Protein AF-A0A321LN59-F1 (afdb_monomer_lite)

pLDDT: mean 72.45, std 11.84, range [35.81, 86.38]

Sequence (7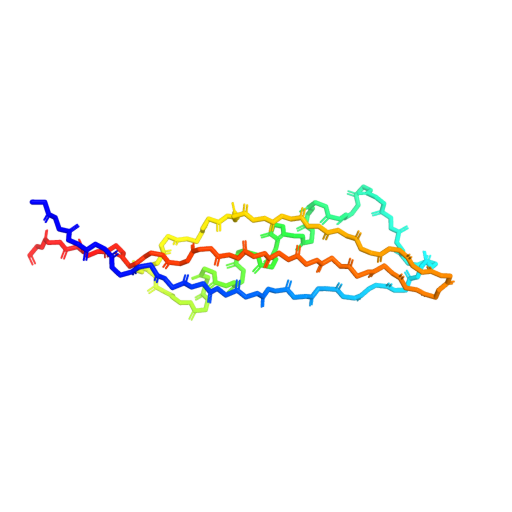5 a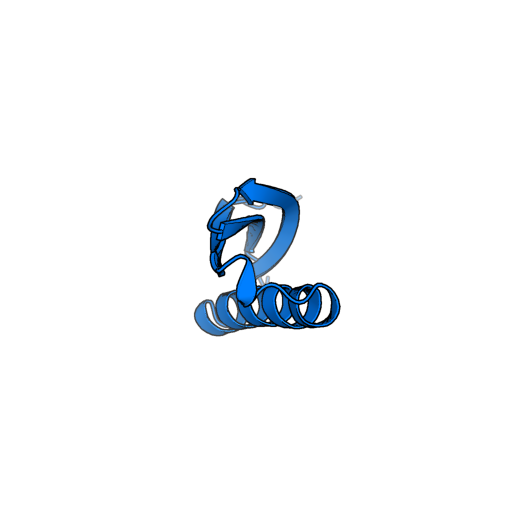a):
MANLKRSKGQITIQIGQSEYQHSKWFPMVSHCLYLVKECRKDEIQTDINQLDYQCSAAKVQIHIDVLTSRISKSG

Radius of gyration: 15.08 Å; chains: 1; bounding box: 38×19×45 Å

Structure (mmCIF, N/CA/C/O backbone):
data_AF-A0A321LN59-F1
#
_entry.id   AF-A0A321LN59-F1
#
loop_
_atom_site.group_PDB
_atom_site.id
_atom_site.type_symbol
_atom_site.label_atom_id
_atom_site.label_alt_id
_atom_site.label_comp_id
_atom_site.label_asym_id
_atom_site.label_entity_id
_atom_site.label_seq_id
_atom_site.pdbx_PDB_ins_code
_atom_site.Cartn_x
_atom_site.Cartn_y
_atom_site.Cartn_z
_atom_site.occupancy
_atom_site.B_iso_or_equiv
_atom_site.auth_seq_id
_atom_site.auth_comp_id
_atom_site.auth_asym_id
_atom_site.auth_atom_id
_atom_site.pdbx_PDB_model_num
ATOM 1 N N . MET A 1 1 ? -25.230 3.737 20.578 1.00 35.94 1 MET A N 1
ATOM 2 C CA . MET A 1 1 ? -24.329 3.623 19.408 1.00 35.94 1 MET A CA 1
ATOM 3 C C . MET A 1 1 ? -23.033 4.347 19.745 1.00 35.94 1 MET A C 1
ATOM 5 O O . MET A 1 1 ? -23.099 5.521 20.080 1.00 35.94 1 MET A O 1
ATOM 9 N N . ALA A 1 2 ? -21.891 3.654 19.773 1.00 35.81 2 ALA A N 1
ATOM 10 C CA . ALA A 1 2 ? -20.604 4.263 20.118 1.00 35.81 2 ALA A CA 1
ATOM 11 C C . ALA A 1 2 ? -20.031 5.024 18.909 1.00 35.81 2 ALA A C 1
ATOM 13 O O . ALA A 1 2 ? -19.848 4.444 17.840 1.00 35.81 2 ALA A O 1
ATOM 14 N N . ASN A 1 3 ? -19.749 6.318 19.080 1.00 41.66 3 ASN A N 1
ATOM 15 C CA . ASN A 1 3 ? -19.065 7.139 18.081 1.00 41.66 3 ASN A CA 1
ATOM 16 C C . ASN A 1 3 ? -17.586 6.731 18.009 1.00 41.66 3 ASN A C 1
ATOM 18 O O . ASN A 1 3 ? -16.766 7.161 18.820 1.00 41.66 3 ASN A O 1
ATOM 22 N N . LEU A 1 4 ? -17.245 5.883 17.040 1.00 48.28 4 LEU A N 1
ATOM 23 C CA . LEU A 1 4 ? -15.865 5.496 16.756 1.00 48.28 4 LEU A CA 1
ATOM 24 C C . LEU A 1 4 ? -15.116 6.680 16.124 1.00 48.28 4 LEU A C 1
ATOM 26 O O . LEU A 1 4 ? -15.427 7.099 15.009 1.00 48.28 4 LEU A O 1
ATOM 30 N N . LYS A 1 5 ? -14.097 7.212 16.814 1.00 54.34 5 LYS A N 1
ATOM 31 C CA . LYS A 1 5 ? -13.135 8.144 16.205 1.00 54.34 5 LYS A CA 1
ATOM 32 C C . LYS A 1 5 ? -12.323 7.387 15.151 1.00 54.34 5 LYS A C 1
ATOM 34 O O . LYS A 1 5 ? -11.462 6.579 15.492 1.00 54.34 5 LYS A O 1
ATOM 39 N N . ARG A 1 6 ? -12.604 7.651 13.874 1.00 61.41 6 ARG A N 1
ATOM 40 C CA . ARG A 1 6 ? -11.789 7.188 12.745 1.00 61.41 6 ARG A CA 1
ATOM 41 C C . ARG A 1 6 ? -10.581 8.104 12.585 1.00 61.41 6 ARG A C 1
ATOM 43 O O . ARG A 1 6 ? -10.719 9.323 12.615 1.00 61.41 6 ARG A O 1
ATOM 50 N N . SER A 1 7 ? -9.405 7.513 12.420 1.00 69.06 7 SER A N 1
ATOM 51 C CA . SER A 1 7 ? -8.165 8.227 12.101 1.00 69.06 7 SER A CA 1
ATOM 52 C C . SER A 1 7 ? -7.698 7.802 10.711 1.00 69.06 7 SER A C 1
ATOM 54 O O . SER A 1 7 ? -7.782 6.625 10.370 1.00 69.06 7 SER A O 1
ATOM 56 N N . LYS A 1 8 ? -7.278 8.767 9.888 1.00 78.06 8 LYS A N 1
ATOM 57 C CA . LYS A 1 8 ? -6.767 8.519 8.535 1.00 78.06 8 LYS A CA 1
ATOM 58 C C . LYS A 1 8 ? -5.241 8.549 8.577 1.00 78.06 8 LYS A C 1
ATOM 60 O O . LYS A 1 8 ? -4.667 9.490 9.123 1.00 78.06 8 LYS A O 1
ATOM 65 N N . GLY A 1 9 ? -4.604 7.523 8.025 1.00 79.06 9 GLY A N 1
ATOM 66 C CA . GLY A 1 9 ? -3.162 7.463 7.800 1.00 79.06 9 GLY A CA 1
ATOM 67 C C . GLY A 1 9 ? -2.860 7.251 6.320 1.00 79.06 9 GLY A C 1
ATOM 68 O O . GLY A 1 9 ? -3.712 6.760 5.585 1.00 79.06 9 GLY A O 1
ATOM 69 N N . GLN A 1 10 ? -1.652 7.608 5.891 1.00 83.25 10 GLN A N 1
ATOM 70 C CA . GLN A 1 10 ? -1.175 7.348 4.536 1.00 83.25 10 GLN A CA 1
ATOM 71 C C . GLN A 1 10 ? 0.150 6.589 4.599 1.00 83.25 10 GLN A C 1
ATOM 73 O O . GLN A 1 10 ? 1.073 6.995 5.306 1.00 83.25 10 GLN A O 1
ATOM 78 N N . ILE A 1 11 ? 0.237 5.492 3.854 1.00 80.94 11 ILE A N 1
ATOM 79 C CA . ILE A 1 11 ? 1.465 4.728 3.631 1.00 80.94 11 ILE A CA 1
ATOM 80 C C . ILE A 1 11 ? 1.883 4.979 2.186 1.00 80.94 11 ILE A C 1
ATOM 82 O O . ILE A 1 11 ? 1.084 4.794 1.272 1.00 80.94 11 ILE A O 1
ATOM 86 N N . THR A 1 12 ? 3.129 5.401 1.976 1.00 83.31 12 THR A N 1
ATOM 87 C CA . THR A 1 12 ? 3.699 5.564 0.632 1.00 83.31 12 THR A CA 1
ATOM 88 C C . THR A 1 12 ? 4.854 4.594 0.460 1.00 83.31 12 THR A C 1
ATOM 90 O O . THR A 1 12 ? 5.811 4.637 1.231 1.00 83.31 12 THR A O 1
ATOM 93 N N . ILE A 1 13 ? 4.778 3.746 -0.563 1.00 81.38 13 ILE A N 1
ATOM 94 C CA . ILE A 1 13 ? 5.856 2.831 -0.941 1.00 81.38 13 ILE A CA 1
ATOM 95 C C . ILE A 1 13 ? 6.461 3.318 -2.255 1.00 81.38 13 ILE A C 1
ATOM 97 O O . ILE A 1 13 ? 5.730 3.628 -3.193 1.00 81.38 13 ILE A O 1
ATOM 101 N N . GLN A 1 14 ? 7.789 3.400 -2.328 1.00 85.50 14 GLN A N 1
ATOM 102 C CA . GLN A 1 14 ? 8.510 3.806 -3.536 1.00 85.50 14 GLN A CA 1
ATOM 103 C C . GLN A 1 14 ? 9.413 2.664 -3.992 1.00 85.50 14 GLN A C 1
ATOM 105 O O . GLN A 1 14 ? 10.179 2.134 -3.193 1.00 85.50 14 GLN A O 1
ATOM 110 N N . ILE A 1 15 ? 9.308 2.290 -5.265 1.00 84.00 15 ILE A N 1
ATOM 111 C CA . ILE A 1 15 ? 10.064 1.192 -5.876 1.00 84.00 15 ILE A CA 1
ATOM 112 C C . ILE A 1 15 ? 10.691 1.720 -7.167 1.00 84.00 15 ILE A C 1
ATOM 114 O O . ILE A 1 15 ? 10.021 2.442 -7.913 1.00 84.00 15 ILE A O 1
ATOM 118 N N . GLY A 1 16 ? 11.948 1.373 -7.455 1.00 85.00 16 GLY A N 1
ATOM 119 C CA . GLY A 1 16 ? 12.540 1.650 -8.764 1.00 85.00 16 GLY A CA 1
ATOM 120 C C . GLY A 1 16 ? 11.735 0.974 -9.880 1.00 85.00 16 GLY A C 1
ATOM 121 O O . GLY A 1 16 ? 11.237 -0.137 -9.705 1.00 85.00 16 GLY A O 1
ATOM 122 N N . GLN A 1 17 ? 11.581 1.619 -11.041 1.00 78.38 17 GLN A N 1
ATOM 123 C CA . GLN A 1 17 ? 10.801 1.038 -12.147 1.00 78.38 17 GLN A CA 1
ATOM 124 C C . GLN A 1 17 ? 11.372 -0.320 -12.598 1.00 78.38 17 GLN A C 1
ATOM 126 O O . GLN A 1 17 ? 10.615 -1.248 -12.871 1.00 78.38 17 GLN A O 1
ATOM 131 N N . SER A 1 18 ? 12.700 -0.457 -12.615 1.00 80.62 18 SER A N 1
ATOM 132 C CA . SER A 1 18 ? 13.409 -1.705 -12.935 1.00 80.62 18 SER A CA 1
ATOM 133 C C . SER A 1 18 ?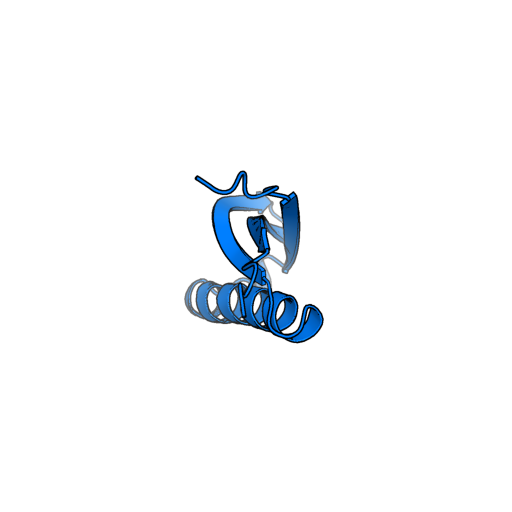 13.196 -2.819 -11.904 1.00 80.62 18 SER A C 1
ATOM 135 O O . SER A 1 18 ? 13.397 -3.991 -12.211 1.00 80.62 18 SER A O 1
ATOM 137 N N . GLU A 1 19 ? 12.786 -2.464 -10.688 1.00 73.94 19 GLU A N 1
ATOM 138 C CA . GLU A 1 19 ? 12.535 -3.385 -9.578 1.00 73.94 19 GLU A CA 1
ATOM 139 C C . GLU A 1 19 ? 11.041 -3.716 -9.435 1.00 73.94 19 GLU A C 1
ATOM 141 O O . GLU A 1 19 ? 10.670 -4.643 -8.708 1.00 73.94 19 GLU A O 1
ATOM 146 N N . TYR A 1 20 ? 10.168 -2.987 -10.142 1.00 73.19 20 TYR A N 1
ATOM 147 C CA . TYR A 1 20 ? 8.730 -3.207 -10.104 1.00 73.19 20 TYR A CA 1
ATOM 148 C C . TYR A 1 20 ? 8.365 -4.540 -10.765 1.00 73.19 20 TYR A C 1
ATOM 150 O O . TYR A 1 20 ? 8.434 -4.712 -11.981 1.00 73.19 20 TYR A O 1
ATOM 158 N N . GLN A 1 21 ? 7.908 -5.485 -9.944 1.00 76.88 21 GLN A N 1
ATOM 159 C CA . GLN A 1 21 ? 7.299 -6.733 -10.393 1.00 76.88 21 GLN A CA 1
ATOM 160 C C . GLN A 1 21 ? 5.858 -6.782 -9.893 1.00 76.88 21 GLN A C 1
ATOM 162 O O . GLN A 1 21 ? 5.617 -6.890 -8.690 1.00 76.88 21 GLN A O 1
ATOM 167 N N . HIS A 1 22 ? 4.895 -6.731 -10.817 1.00 68.56 22 HIS A N 1
ATOM 168 C CA . HIS A 1 22 ? 3.463 -6.696 -10.496 1.00 68.56 22 HIS A CA 1
ATOM 169 C C . HIS A 1 22 ? 3.034 -7.848 -9.564 1.00 68.56 22 HIS A C 1
ATOM 171 O O . HIS A 1 22 ? 2.287 -7.643 -8.610 1.00 68.56 22 HIS A O 1
ATOM 177 N N . SER A 1 23 ? 3.596 -9.046 -9.763 1.00 72.38 23 SER A N 1
ATOM 178 C CA . SER A 1 23 ? 3.334 -10.234 -8.935 1.00 72.38 23 SER A CA 1
ATOM 179 C C . SER A 1 23 ? 3.827 -10.123 -7.485 1.00 72.38 23 SER A C 1
ATOM 181 O O . SER A 1 23 ? 3.339 -10.844 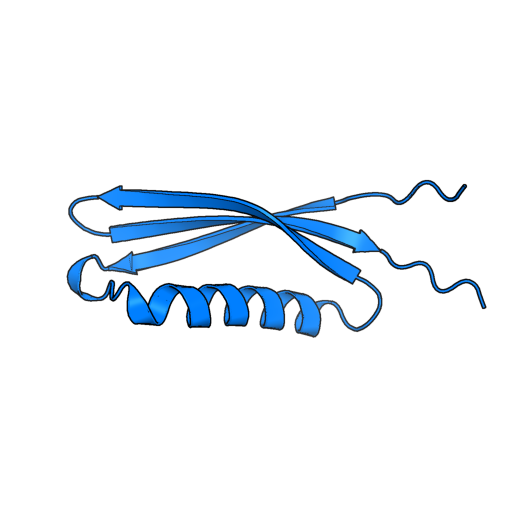-6.619 1.00 72.38 23 SER A O 1
ATOM 183 N N . LYS A 1 24 ? 4.768 -9.218 -7.192 1.00 72.06 24 LYS A N 1
ATOM 184 C CA . LYS A 1 24 ? 5.324 -8.998 -5.846 1.00 72.06 24 LYS A CA 1
ATOM 185 C C . LYS A 1 24 ? 4.665 -7.842 -5.096 1.00 72.06 24 LYS A C 1
ATOM 187 O O . LYS A 1 24 ? 4.873 -7.702 -3.893 1.00 72.06 24 LYS A O 1
ATOM 192 N N . TRP A 1 25 ? 3.842 -7.040 -5.772 1.00 71.06 25 TRP A N 1
ATOM 193 C CA . TRP A 1 25 ? 3.248 -5.835 -5.191 1.00 71.06 25 TRP A CA 1
ATOM 194 C C . TRP A 1 25 ? 2.247 -6.157 -4.071 1.00 71.06 25 TRP A C 1
ATOM 196 O O . TRP A 1 25 ? 2.272 -5.537 -3.012 1.00 71.06 25 TRP A O 1
ATOM 206 N N . PHE A 1 26 ? 1.403 -7.171 -4.277 1.00 70.25 26 PHE A N 1
ATOM 207 C CA . PHE A 1 26 ? 0.274 -7.471 -3.399 1.00 70.25 26 PHE A CA 1
ATOM 208 C C . PHE A 1 26 ? 0.781 -8.048 -2.074 1.00 70.25 26 PHE A C 1
ATOM 210 O O . PHE A 1 26 ? 0.386 -7.534 -1.027 1.00 70.25 26 PHE A O 1
ATOM 217 N N . PRO A 1 27 ? 1.755 -8.988 -2.085 1.00 77.50 27 PRO A N 1
ATOM 218 C CA . PRO A 1 27 ? 2.463 -9.388 -0.872 1.00 77.50 27 PRO A CA 1
ATOM 219 C C . PRO A 1 27 ? 3.077 -8.214 -0.101 1.00 77.50 27 PRO A C 1
ATOM 221 O O . PRO A 1 27 ? 3.017 -8.193 1.126 1.00 77.50 27 PRO A O 1
ATOM 224 N N . MET A 1 28 ? 3.642 -7.222 -0.796 1.00 74.12 28 MET A N 1
ATOM 225 C CA . MET A 1 28 ? 4.315 -6.092 -0.154 1.00 74.12 28 MET A CA 1
ATOM 226 C C . MET A 1 28 ? 3.326 -5.128 0.518 1.00 74.12 28 MET A C 1
ATOM 228 O O . MET A 1 28 ? 3.539 -4.731 1.661 1.00 74.12 28 MET A O 1
ATOM 232 N N . VAL A 1 29 ? 2.202 -4.824 -0.141 1.00 74.44 29 VAL A N 1
ATOM 233 C CA . VAL A 1 29 ? 1.094 -4.043 0.439 1.00 74.44 29 VAL A CA 1
ATOM 234 C C . VAL A 1 29 ? 0.534 -4.743 1.679 1.00 74.44 29 VAL A C 1
ATOM 236 O O . VAL A 1 29 ? 0.404 -4.122 2.736 1.00 74.44 29 VAL A O 1
ATOM 239 N N . SER A 1 30 ? 0.258 -6.048 1.585 1.00 74.44 30 SER A N 1
ATOM 240 C CA . SER A 1 30 ? -0.208 -6.841 2.726 1.00 74.44 30 SER A CA 1
ATOM 241 C C . SER A 1 30 ? 0.800 -6.843 3.879 1.00 74.44 30 SER A C 1
ATOM 243 O O . SER A 1 30 ? 0.397 -6.713 5.034 1.00 74.44 30 SER A O 1
ATOM 245 N N . HIS A 1 31 ? 2.101 -6.928 3.586 1.00 77.69 31 HIS A N 1
ATOM 246 C CA . HIS A 1 31 ? 3.150 -6.876 4.603 1.00 77.69 31 HIS A CA 1
ATOM 247 C C . HIS A 1 31 ? 3.214 -5.510 5.303 1.00 77.69 31 HIS A C 1
ATOM 249 O O . HIS A 1 31 ? 3.300 -5.455 6.528 1.00 77.69 31 HIS A O 1
ATOM 255 N N . CYS A 1 32 ? 3.082 -4.400 4.569 1.00 73.81 32 CYS A N 1
ATOM 256 C CA . CYS A 1 32 ? 3.020 -3.063 5.167 1.00 73.81 32 CYS A CA 1
ATOM 257 C C . CYS A 1 32 ? 1.818 -2.902 6.110 1.00 73.81 32 CYS A C 1
ATOM 259 O O . CYS A 1 32 ? 1.965 -2.373 7.211 1.00 73.81 32 CYS A O 1
ATOM 261 N N . LEU A 1 33 ? 0.640 -3.390 5.717 1.00 70.81 33 LEU A N 1
ATOM 262 C CA . LEU A 1 33 ? -0.559 -3.343 6.562 1.00 70.81 33 LEU A CA 1
ATOM 263 C C . LEU A 1 33 ? -0.411 -4.207 7.815 1.00 70.81 33 LEU A C 1
ATOM 265 O O . LEU A 1 33 ? -0.811 -3.789 8.904 1.00 70.81 33 LEU A O 1
ATOM 269 N N . TYR A 1 34 ? 0.206 -5.381 7.669 1.00 76.31 34 TYR A N 1
ATOM 270 C CA . TYR A 1 34 ? 0.551 -6.247 8.790 1.00 76.31 34 TYR A CA 1
ATOM 271 C C . TYR A 1 34 ? 1.477 -5.533 9.783 1.00 76.31 34 TYR A C 1
ATOM 273 O O . TYR A 1 34 ? 1.161 -5.479 10.967 1.00 76.31 34 TYR A O 1
ATOM 281 N N . LEU A 1 35 ? 2.559 -4.905 9.311 1.00 71.62 35 LEU A N 1
ATOM 282 C CA . LEU A 1 35 ? 3.484 -4.161 10.172 1.00 71.62 35 LEU A CA 1
ATOM 283 C C . LEU A 1 35 ? 2.791 -3.011 10.916 1.00 71.62 35 LEU A C 1
ATOM 285 O O . LEU A 1 35 ? 3.048 -2.806 12.099 1.00 71.62 35 LEU A O 1
ATOM 289 N N . VAL A 1 36 ? 1.867 -2.290 10.271 1.00 69.19 36 VAL A N 1
ATOM 290 C CA . VAL A 1 36 ? 1.082 -1.240 10.945 1.00 69.19 36 VAL A CA 1
ATOM 291 C C . VAL A 1 36 ? 0.191 -1.818 12.046 1.00 69.19 36 VAL A C 1
ATOM 293 O O . VAL A 1 36 ? 0.096 -1.225 13.124 1.00 69.19 36 VAL A O 1
ATOM 296 N N . LYS A 1 37 ? -0.442 -2.971 11.797 1.00 66.81 37 LYS A N 1
ATOM 297 C CA . LYS A 1 37 ? -1.248 -3.684 12.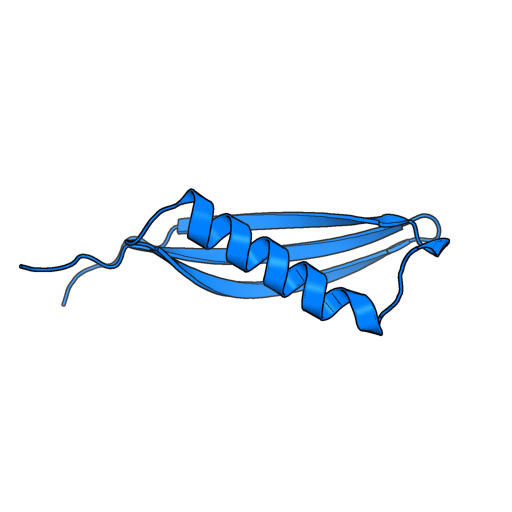796 1.00 66.81 37 LYS A CA 1
ATOM 298 C C . LYS A 1 37 ? -0.389 -4.135 13.983 1.00 66.81 37 LYS A C 1
ATOM 300 O O . LYS A 1 37 ? -0.753 -3.859 15.123 1.00 66.81 37 LYS A O 1
ATOM 305 N N . GLU A 1 38 ? 0.767 -4.739 13.719 1.00 68.31 38 GLU A N 1
ATOM 306 C CA . GLU A 1 38 ? 1.715 -5.194 14.747 1.00 68.31 38 GLU A CA 1
ATOM 307 C C . GLU A 1 38 ? 2.272 -4.033 15.582 1.00 68.31 38 GLU A C 1
ATOM 309 O O . GLU A 1 38 ? 2.349 -4.117 16.808 1.00 68.31 38 GLU A O 1
ATOM 314 N N . CYS A 1 39 ? 2.609 -2.904 14.947 1.00 68.19 39 CYS A N 1
ATOM 315 C CA . CYS A 1 39 ? 3.103 -1.718 15.646 1.00 68.19 39 CYS A CA 1
ATOM 316 C C . CYS A 1 39 ? 2.071 -1.101 16.601 1.00 68.19 39 CYS A C 1
ATOM 318 O O . CYS A 1 39 ? 2.463 -0.423 17.550 1.00 68.19 39 CYS A O 1
ATOM 320 N N . ARG A 1 40 ? 0.767 -1.298 16.367 1.00 63.72 40 ARG A N 1
ATOM 321 C CA . ARG A 1 40 ? -0.308 -0.697 17.176 1.00 63.72 40 ARG A CA 1
ATOM 322 C C . ARG A 1 40 ? -1.116 -1.708 17.997 1.00 63.72 40 ARG A C 1
ATOM 324 O O . ARG A 1 40 ? -2.286 -1.440 18.260 1.00 63.72 40 ARG A O 1
ATOM 331 N N . LYS A 1 41 ? -0.469 -2.821 18.387 1.00 58.44 41 LYS A N 1
ATOM 332 C CA . LYS A 1 41 ? -0.895 -3.854 19.358 1.00 58.44 41 LYS A CA 1
ATOM 333 C C . LYS A 1 41 ? -2.365 -3.744 19.817 1.00 58.44 41 LYS A C 1
ATOM 335 O O . LYS A 1 41 ? -2.716 -2.930 20.665 1.00 58.44 41 LYS A O 1
ATOM 340 N N . ASP A 1 42 ? -3.189 -4.620 19.242 1.00 62.66 42 ASP A N 1
ATOM 341 C CA . ASP A 1 42 ? -4.450 -5.174 19.769 1.00 62.66 42 ASP A CA 1
ATOM 342 C C . ASP A 1 42 ? -5.722 -4.322 19.909 1.00 62.66 42 ASP A C 1
ATOM 344 O O . ASP A 1 42 ? -6.758 -4.869 20.297 1.00 62.66 42 ASP A O 1
ATOM 348 N N . GLU A 1 43 ? -5.740 -3.051 19.505 1.00 62.81 43 GLU A N 1
ATOM 349 C CA . GLU A 1 43 ? -6.982 -2.253 19.585 1.00 62.81 43 GLU A CA 1
ATOM 350 C C . GLU A 1 43 ? -7.333 -1.475 18.321 1.00 62.81 43 GLU A C 1
ATOM 352 O O . GLU A 1 43 ? -8.197 -0.605 18.370 1.00 62.81 43 GLU A O 1
ATOM 357 N N . ILE A 1 44 ? -6.694 -1.746 17.183 1.00 68.62 44 ILE A N 1
ATOM 358 C CA . ILE A 1 44 ? -6.933 -0.973 15.961 1.00 68.62 44 ILE A CA 1
ATOM 359 C C . ILE A 1 44 ? -7.289 -1.893 14.796 1.00 68.62 44 ILE A C 1
ATOM 361 O O . ILE A 1 44 ? -6.486 -2.720 14.368 1.00 68.62 44 ILE A O 1
ATOM 365 N N . GLN A 1 45 ? -8.500 -1.718 14.266 1.00 71.00 45 GLN A N 1
ATOM 366 C CA . GLN A 1 45 ? -8.861 -2.216 12.945 1.00 71.00 45 GLN A CA 1
ATOM 367 C C . GLN A 1 45 ? -8.282 -1.257 11.906 1.00 71.00 45 GLN A C 1
ATOM 369 O O . GLN A 1 45 ? -8.576 -0.061 11.949 1.00 71.00 45 GLN A O 1
ATOM 374 N N . THR A 1 46 ? -7.460 -1.783 11.002 1.00 73.44 46 THR A N 1
ATOM 375 C CA . THR A 1 46 ? -6.861 -1.030 9.898 1.00 73.44 46 THR A CA 1
ATOM 376 C C . THR A 1 46 ? -7.459 -1.537 8.594 1.00 73.44 46 THR A C 1
ATOM 378 O O . THR A 1 46 ? -7.176 -2.664 8.197 1.00 73.44 46 THR A O 1
ATOM 381 N N . ASP A 1 47 ? -8.262 -0.708 7.934 1.00 73.69 47 ASP A N 1
ATOM 382 C CA . ASP A 1 47 ? -8.859 -1.011 6.632 1.00 73.69 47 ASP A CA 1
ATOM 383 C C . ASP A 1 47 ? -8.198 -0.161 5.537 1.00 73.69 47 ASP A C 1
ATOM 385 O O . ASP A 1 47 ? -7.817 0.989 5.776 1.00 73.69 47 ASP A O 1
ATOM 389 N N . ILE A 1 48 ? -8.069 -0.705 4.324 1.00 80.00 48 ILE A N 1
ATOM 390 C CA . ILE A 1 48 ? -7.638 0.075 3.155 1.00 80.00 48 ILE A CA 1
ATOM 391 C C . ILE A 1 48 ? -8.835 0.890 2.670 1.00 80.00 48 ILE A C 1
ATOM 393 O O . ILE A 1 48 ? -9.857 0.326 2.289 1.00 80.00 48 ILE A O 1
ATOM 397 N N . ASN A 1 49 ? -8.703 2.212 2.662 1.00 82.50 49 ASN A N 1
ATOM 398 C CA . ASN A 1 49 ? -9.727 3.110 2.137 1.00 82.50 49 ASN A CA 1
ATOM 399 C C . ASN A 1 49 ? -9.524 3.408 0.656 1.00 82.50 49 ASN A C 1
ATOM 401 O O . ASN A 1 49 ? -10.474 3.397 -0.118 1.00 82.50 49 ASN A O 1
ATOM 405 N N . GLN A 1 50 ? -8.284 3.693 0.275 1.00 81.12 50 GLN A N 1
ATOM 406 C CA . GLN A 1 50 ? -7.920 3.974 -1.103 1.00 81.12 50 GLN A CA 1
ATOM 407 C C . GLN A 1 50 ? -6.538 3.403 -1.373 1.00 81.12 50 GLN A C 1
ATOM 409 O O . GLN A 1 50 ? -5.653 3.446 -0.517 1.00 81.12 50 GLN A O 1
ATOM 414 N N . LEU A 1 51 ? -6.387 2.851 -2.568 1.00 81.69 51 LEU A N 1
ATOM 415 C CA . LEU A 1 51 ? -5.117 2.401 -3.092 1.00 81.69 51 LEU A CA 1
ATOM 416 C C . LEU A 1 51 ? -4.958 3.009 -4.478 1.00 81.69 51 LEU A C 1
ATOM 418 O O . LEU A 1 51 ? -5.813 2.819 -5.342 1.00 81.69 51 LEU A O 1
ATOM 422 N N . ASP A 1 52 ? -3.863 3.724 -4.679 1.00 84.69 52 ASP A N 1
ATOM 423 C CA . ASP A 1 52 ? -3.494 4.291 -5.966 1.00 84.69 52 ASP A CA 1
ATOM 424 C C . ASP A 1 52 ? -2.004 4.091 -6.239 1.00 84.69 52 ASP A C 1
ATOM 426 O O . ASP A 1 52 ? -1.206 3.792 -5.345 1.00 84.69 52 ASP A O 1
ATOM 430 N N . TYR A 1 53 ? -1.640 4.178 -7.515 1.00 80.88 53 TYR A N 1
ATOM 431 C CA . TYR A 1 53 ? -0.255 4.079 -7.937 1.00 80.88 53 TYR A CA 1
ATOM 432 C C . TYR A 1 53 ? 0.063 5.130 -8.994 1.00 80.88 53 TYR A C 1
ATOM 434 O O . TYR A 1 53 ? -0.719 5.385 -9.910 1.00 80.88 53 TYR A O 1
ATOM 442 N N . GLN A 1 54 ? 1.245 5.724 -8.871 1.00 82.19 54 GLN A N 1
ATOM 443 C CA . GLN A 1 54 ? 1.807 6.650 -9.839 1.00 82.19 54 GLN A CA 1
ATOM 444 C C . GLN A 1 54 ? 3.077 6.050 -10.423 1.00 82.19 54 GLN A C 1
ATOM 446 O O . GLN A 1 54 ? 4.053 5.787 -9.717 1.00 82.19 54 GLN A O 1
ATOM 451 N N . CYS A 1 55 ? 3.061 5.836 -11.735 1.00 80.19 55 CYS A N 1
ATOM 452 C CA . CYS A 1 55 ? 4.227 5.388 -12.479 1.00 80.19 55 CYS A CA 1
ATOM 453 C C . CYS A 1 55 ? 4.928 6.586 -13.121 1.00 80.19 55 CYS A C 1
ATOM 455 O O . CYS A 1 55 ? 4.303 7.424 -13.765 1.00 80.19 55 CYS A O 1
ATOM 457 N N . SER A 1 56 ? 6.247 6.620 -12.987 1.00 86.12 56 SER A N 1
ATOM 458 C CA . SER A 1 56 ? 7.148 7.499 -13.730 1.00 86.12 56 SER A CA 1
ATOM 459 C C . SER A 1 56 ? 8.219 6.653 -14.419 1.00 86.12 56 SER A C 1
ATOM 461 O O . SER A 1 56 ? 8.357 5.465 -14.131 1.00 86.12 56 SER A O 1
ATOM 463 N N . ALA A 1 57 ? 9.026 7.273 -15.281 1.00 80.12 57 ALA A N 1
ATOM 464 C CA . ALA A 1 57 ? 10.151 6.601 -15.935 1.00 80.12 57 ALA A CA 1
ATOM 465 C C . ALA A 1 57 ? 11.258 6.124 -14.967 1.00 80.12 57 ALA A C 1
ATOM 467 O O . ALA A 1 57 ? 12.116 5.351 -15.367 1.00 80.12 57 ALA A O 1
ATOM 468 N N . ALA A 1 58 ? 11.273 6.584 -13.710 1.00 80.88 58 ALA A N 1
ATOM 469 C CA . ALA A 1 58 ? 12.296 6.204 -12.729 1.00 80.88 58 ALA A CA 1
ATOM 470 C C . ALA A 1 58 ? 11.746 5.333 -11.590 1.00 80.88 58 ALA A C 1
ATOM 472 O O . ALA A 1 58 ? 12.451 4.477 -11.056 1.00 80.88 58 ALA A O 1
ATOM 473 N N . LYS A 1 59 ? 10.487 5.548 -11.198 1.00 86.38 59 LYS A N 1
ATOM 474 C CA . LYS A 1 59 ? 9.895 4.931 -10.008 1.00 86.38 59 LYS A CA 1
ATOM 475 C C . LYS A 1 59 ? 8.403 4.671 -10.151 1.00 86.38 59 LYS A C 1
ATOM 477 O O . LYS A 1 59 ? 7.698 5.413 -10.839 1.00 86.38 59 LYS A O 1
ATOM 482 N N . VAL A 1 60 ? 7.937 3.671 -9.414 1.00 81.44 60 VAL A N 1
ATOM 483 C CA . VAL A 1 60 ? 6.528 3.440 -9.101 1.00 81.44 60 VAL A CA 1
ATOM 484 C C . VAL A 1 60 ? 6.301 3.850 -7.649 1.00 81.44 60 VAL A C 1
ATOM 486 O O . VAL A 1 60 ? 7.003 3.386 -6.749 1.00 81.44 60 VAL A O 1
ATOM 489 N N . GLN A 1 61 ? 5.347 4.745 -7.418 1.00 84.31 61 GLN A N 1
ATOM 490 C CA . GLN A 1 61 ? 4.887 5.128 -6.086 1.00 84.31 61 GLN A CA 1
ATOM 491 C C . GLN A 1 61 ? 3.513 4.508 -5.853 1.00 84.31 61 GLN A C 1
ATOM 493 O O . GLN A 1 61 ? 2.638 4.642 -6.700 1.00 84.31 61 GLN A O 1
ATOM 498 N N . ILE A 1 62 ? 3.331 3.815 -4.734 1.00 82.31 62 ILE A N 1
ATOM 499 C CA . ILE A 1 62 ? 2.049 3.239 -4.317 1.00 82.31 62 ILE A CA 1
ATOM 500 C C . ILE A 1 62 ? 1.607 4.003 -3.078 1.00 82.31 62 ILE A C 1
ATOM 502 O O . ILE A 1 62 ? 2.339 4.031 -2.084 1.00 82.31 62 ILE A O 1
ATOM 506 N N . HIS A 1 63 ? 0.426 4.604 -3.131 1.00 84.12 63 HIS A N 1
ATOM 507 C CA . HIS A 1 63 ? -0.188 5.267 -1.992 1.00 84.12 63 HIS A CA 1
ATOM 508 C C . HIS A 1 63 ? -1.322 4.395 -1.460 1.00 84.12 63 HIS A C 1
ATOM 510 O O . HIS A 1 63 ? -2.171 3.912 -2.208 1.00 84.12 63 HIS A O 1
ATOM 516 N N . ILE A 1 64 ? -1.304 4.164 -0.150 1.00 82.88 64 ILE A N 1
ATOM 517 C CA . ILE A 1 64 ? -2.330 3.407 0.559 1.00 82.88 64 ILE A CA 1
ATOM 518 C C . ILE A 1 64 ? -2.863 4.310 1.661 1.00 82.88 64 ILE A C 1
ATOM 520 O O . ILE A 1 64 ? -2.190 4.560 2.665 1.00 82.88 64 ILE A O 1
ATOM 524 N N . ASP A 1 65 ? -4.084 4.787 1.478 1.00 81.94 65 ASP A N 1
ATOM 525 C CA . ASP A 1 65 ? -4.822 5.435 2.546 1.00 81.94 65 ASP A CA 1
ATOM 526 C C . ASP A 1 65 ? -5.416 4.354 3.445 1.00 81.94 65 ASP A C 1
ATOM 528 O O . ASP A 1 65 ? -6.219 3.525 3.009 1.00 81.94 65 ASP A O 1
ATOM 532 N N . VAL A 1 66 ? -5.042 4.388 4.718 1.00 79.94 66 VAL A N 1
ATOM 533 C CA . VAL A 1 66 ? -5.545 3.472 5.738 1.00 79.94 66 VAL A CA 1
ATOM 534 C C . VAL A 1 66 ? -6.507 4.191 6.672 1.00 79.94 66 VAL A C 1
ATOM 536 O O . VAL A 1 66 ? -6.266 5.320 7.110 1.00 79.94 66 VAL A O 1
ATOM 539 N N . LEU A 1 67 ? -7.607 3.523 6.998 1.00 79.44 67 LEU A N 1
ATOM 540 C CA . LEU A 1 67 ? -8.516 3.926 8.059 1.00 79.44 67 LEU A CA 1
ATOM 541 C C . LEU A 1 67 ? -8.225 3.086 9.285 1.00 79.44 67 LEU A C 1
ATOM 543 O O . LEU A 1 67 ? -8.396 1.872 9.273 1.00 79.44 67 LEU A O 1
ATOM 547 N N . THR A 1 68 ? -7.815 3.752 10.355 1.00 77.19 68 THR A N 1
ATOM 548 C CA . THR A 1 68 ? -7.615 3.130 11.655 1.00 77.19 68 THR A CA 1
ATOM 549 C C . THR A 1 68 ? -8.791 3.459 12.563 1.00 77.19 68 THR A C 1
ATOM 551 O O . THR A 1 68 ? -9.066 4.627 12.867 1.00 77.19 68 THR A O 1
ATOM 554 N N . SER A 1 69 ? -9.495 2.420 13.003 1.00 73.25 69 SER A N 1
ATOM 555 C CA . SER A 1 69 ? -10.599 2.504 13.959 1.00 73.25 69 SER A CA 1
ATOM 556 C C . SER A 1 69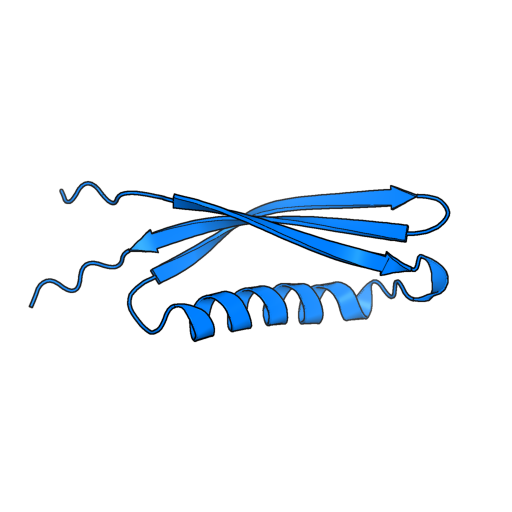 ? -10.187 1.831 15.258 1.00 73.25 69 SER A C 1
ATOM 558 O O . SER A 1 69 ? -9.737 0.688 15.237 1.00 73.25 69 SER A O 1
ATOM 560 N N . ARG A 1 70 ? -10.344 2.518 16.395 1.00 71.25 70 ARG A N 1
ATOM 561 C CA . ARG A 1 70 ? -10.071 1.901 17.696 1.00 71.25 70 ARG A CA 1
ATOM 562 C C . ARG A 1 70 ? -11.219 0.969 18.077 1.00 71.25 70 ARG A C 1
ATOM 564 O O . ARG A 1 70 ? -12.346 1.429 18.231 1.00 71.25 70 ARG A O 1
ATOM 571 N N . ILE A 1 71 ? -10.939 -0.315 18.251 1.00 66.19 71 ILE A N 1
ATOM 572 C CA . ILE A 1 71 ? -11.892 -1.283 18.786 1.00 66.19 71 ILE A CA 1
ATOM 573 C C . ILE A 1 71 ? -11.929 -1.069 20.299 1.00 66.19 71 ILE A C 1
ATOM 575 O O . ILE A 1 71 ? -11.040 -1.509 21.021 1.00 66.19 71 ILE A O 1
ATOM 579 N N . SER A 1 72 ? -12.944 -0.354 20.785 1.00 54.84 72 SER A N 1
ATOM 580 C CA . SER A 1 72 ? -13.187 -0.257 22.223 1.00 54.84 72 SER A CA 1
ATOM 581 C C . SER A 1 72 ? -13.677 -1.620 22.708 1.00 54.84 72 SER A C 1
ATOM 583 O O . SER A 1 72 ? -14.824 -1.985 22.452 1.00 54.84 72 SER A O 1
ATOM 585 N N . LYS A 1 73 ? -12.820 -2.390 23.386 1.00 55.91 73 LYS A N 1
ATOM 586 C CA . LYS A 1 73 ? -13.278 -3.557 24.145 1.00 55.91 73 LYS A CA 1
ATOM 587 C C . LYS A 1 73 ? -14.050 -3.026 25.351 1.00 55.91 73 LYS A C 1
ATOM 589 O O . LYS A 1 73 ? -13.457 -2.535 26.302 1.00 55.91 73 LYS A O 1
ATOM 594 N N . SER A 1 74 ? -15.376 -3.033 25.271 1.00 48.72 74 SER A N 1
ATOM 595 C CA . SER A 1 74 ? -16.216 -2.893 26.457 1.00 48.72 74 SER A CA 1
ATOM 596 C C . SER A 1 74 ? -16.145 -4.212 27.219 1.00 48.72 74 SER A C 1
ATOM 598 O O . SER A 1 74 ? -16.672 -5.218 26.746 1.00 48.72 74 SER A O 1
ATOM 600 N N . GLY A 1 75 ? -15.446 -4.195 28.349 1.00 41.56 75 GLY A N 1
ATOM 601 C CA . GLY A 1 75 ? -15.406 -5.253 29.353 1.00 41.56 75 GLY A CA 1
ATOM 602 C C . GLY A 1 75 ? -15.149 -4.613 30.699 1.00 41.56 75 GLY A C 1
ATOM 603 O O . GLY A 1 75 ? -14.013 -4.125 30.872 1.00 41.56 75 GLY A O 1
#

Foldseek 3Di:
DDDWDKDKDKDKDKDFPVRDDPVCVVVVVVVVQVVVDVVVPDFWDKDFPDWDWDDDNTIIMIMTIIIITGRPPPD

Secondary structure (DSSP, 8-state):
-----EEEEEEEEEEEGGG--HHHHHHHHHHHHHHHHHHTTTSEEEEEEEEEEEE-SSEEEEEEEEEEEE-----